Protein AF-I5C5Y7-F1 (afdb_monomer)

Radius of gyration: 15.21 Å; Cα contacts (8 Å, |Δi|>4): 151; chains: 1; bounding box: 32×43×34 Å

Organism: NCBI:txid1189621

pLDDT: mean 84.7, std 16.78, range [41.16, 98.12]

Nearest PDB structures (foldseek):
  1nxo-assembly1_A-2  TM=5.386E-01  e=8.782E-01  Streptococcus pneumoniae TIGR4
  7x99-assembly2_B  TM=4.545E-01  e=1.915E+00  Psychrobacter sp. PAMC 21119
  3l8u-assembly1_A  TM=3.519E-01  e=1.215E+00  Streptococcus mutans UA159
  7u35-assembly2_B  TM=3.098E-01  e=4.755E+00  Pseudomonas aeruginosa PAO1

Solvent-accessible surface area (backbone atoms only — not comparable to full-atom values): 6332 Å² total; per-residue (Å²): 135,61,56,32,32,35,36,39,31,55,55,54,42,67,68,54,52,53,47,42,62,62,39,49,82,69,24,51,38,38,37,40,15,47,34,58,70,62,93,92,52,64,75,87,51,63,63,88,55,68,94,49,33,47,60,45,82,78,40,44,82,37,98,84,74,43,68,48,49,91,57,50,67,61,53,49,60,71,69,59,54,77,39,81,42,86,42,70,90,85,72,82,64,66,65,55,64,81,77,62,79,69,87,123

Structure (mmCIF, N/CA/C/O backbone):
data_AF-I5C5Y7-F1
#
_entry.id   AF-I5C5Y7-F1
#
loop_
_atom_site.group_PDB
_atom_site.id
_atom_site.type_symbol
_atom_site.label_atom_id
_atom_site.label_alt_id
_atom_site.label_comp_id
_atom_site.label_asym_id
_atom_site.label_entity_id
_atom_site.label_seq_id
_atom_site.pdbx_PDB_ins_code
_atom_site.Cartn_x
_atom_site.Cartn_y
_atom_site.Cartn_z
_atom_site.occupancy
_atom_site.B_iso_or_equiv
_atom_site.auth_seq_id
_atom_site.auth_comp_id
_atom_site.auth_asym_id
_atom_site.auth_atom_id
_atom_site.pdbx_PDB_model_num
ATOM 1 N N . MET A 1 1 ? -16.618 1.586 16.980 1.00 82.56 1 MET A N 1
ATOM 2 C CA . MET A 1 1 ? -15.945 1.151 15.734 1.00 82.56 1 MET A CA 1
ATOM 3 C C . MET A 1 1 ? -14.478 1.531 15.827 1.00 82.56 1 MET A C 1
ATOM 5 O O . MET A 1 1 ? -14.187 2.527 16.478 1.00 82.56 1 MET A O 1
ATOM 9 N N . ARG A 1 2 ? -13.569 0.732 15.257 1.00 94.38 2 ARG A N 1
ATOM 10 C CA . ARG A 1 2 ? -12.152 1.117 15.148 1.00 94.38 2 ARG A CA 1
ATOM 11 C C . ARG A 1 2 ? -11.988 2.077 13.958 1.00 94.38 2 ARG A C 1
ATOM 13 O O . ARG A 1 2 ? -12.730 1.894 12.995 1.00 94.38 2 ARG A O 1
ATOM 20 N N . PRO A 1 3 ? -11.071 3.060 14.001 1.00 97.38 3 PRO 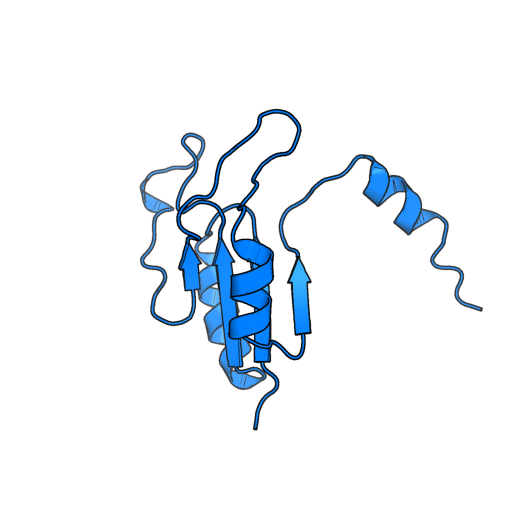A N 1
ATOM 21 C CA . PRO A 1 3 ? -10.837 3.937 12.856 1.00 97.38 3 PRO A CA 1
ATOM 22 C C . PRO A 1 3 ? -10.319 3.144 11.650 1.00 97.38 3 PRO A C 1
ATOM 24 O O . PRO A 1 3 ? -9.539 2.200 11.820 1.00 97.38 3 PRO A O 1
ATOM 27 N N . LYS A 1 4 ? -10.727 3.535 10.444 1.00 98.00 4 LYS A N 1
ATOM 28 C CA . LYS A 1 4 ? -10.239 2.990 9.178 1.00 98.00 4 LYS A CA 1
ATOM 29 C C . LYS A 1 4 ? -8.880 3.584 8.840 1.00 98.00 4 LYS A C 1
ATOM 31 O O . LYS A 1 4 ? -8.745 4.793 8.653 1.00 98.00 4 LYS A O 1
ATOM 36 N N . LEU A 1 5 ? -7.876 2.727 8.728 1.00 97.62 5 LEU A N 1
ATOM 37 C CA . LEU A 1 5 ? -6.513 3.120 8.392 1.00 97.62 5 LEU A CA 1
ATOM 38 C C . LEU A 1 5 ? -6.170 2.609 6.997 1.00 97.62 5 LEU A C 1
ATOM 40 O O . LEU A 1 5 ? -6.310 1.422 6.723 1.00 97.62 5 LEU A O 1
ATOM 44 N N . LEU A 1 6 ? -5.674 3.483 6.131 1.00 97.25 6 LEU A N 1
ATOM 45 C CA . LEU A 1 6 ? -5.164 3.101 4.824 1.00 97.25 6 LEU A CA 1
ATOM 46 C C . LEU A 1 6 ? -3.669 3.384 4.729 1.00 97.25 6 LEU A C 1
ATOM 48 O O . LEU A 1 6 ? -3.245 4.530 4.840 1.00 97.25 6 LEU A O 1
ATOM 52 N N . PHE A 1 7 ? -2.871 2.357 4.460 1.00 95.31 7 PHE A N 1
ATOM 53 C CA . PHE A 1 7 ? -1.472 2.506 4.073 1.00 95.31 7 PHE A CA 1
ATOM 54 C C . PHE A 1 7 ? -1.344 2.350 2.558 1.00 95.31 7 PHE A C 1
ATOM 56 O O . PHE A 1 7 ? -1.835 1.373 2.006 1.00 95.31 7 PHE A O 1
ATOM 63 N N . ILE A 1 8 ? -0.651 3.258 1.881 1.00 93.38 8 ILE A N 1
ATOM 64 C CA . ILE A 1 8 ? -0.352 3.144 0.445 1.00 93.38 8 ILE A CA 1
ATOM 65 C C . ILE A 1 8 ? 1.158 3.039 0.313 1.00 93.38 8 ILE A C 1
ATOM 67 O O . ILE A 1 8 ? 1.848 3.905 0.828 1.00 93.38 8 ILE A O 1
ATOM 71 N N . ASN A 1 9 ? 1.695 2.003 -0.326 1.00 90.62 9 ASN A N 1
ATOM 72 C CA . ASN A 1 9 ? 3.140 1.799 -0.428 1.00 90.62 9 ASN A CA 1
ATOM 73 C C . ASN A 1 9 ? 3.578 1.330 -1.825 1.00 90.62 9 ASN A C 1
ATOM 75 O O . ASN A 1 9 ? 2.777 0.828 -2.605 1.00 90.62 9 ASN A O 1
ATOM 79 N N . ASN A 1 10 ? 4.863 1.475 -2.157 1.00 89.38 10 ASN A N 1
ATOM 80 C CA . ASN A 1 10 ? 5.403 1.098 -3.469 1.00 89.38 10 ASN A CA 1
ATOM 81 C C . ASN A 1 10 ? 5.202 -0.394 -3.798 1.00 89.38 10 ASN A C 1
ATOM 83 O O . ASN A 1 10 ? 4.601 -0.730 -4.812 1.00 89.38 10 ASN A O 1
ATOM 87 N N . MET A 1 11 ? 5.667 -1.287 -2.928 1.00 90.38 11 MET A N 1
ATOM 88 C CA . MET A 1 11 ? 5.686 -2.729 -3.161 1.00 90.38 11 MET A CA 1
ATOM 89 C C . MET A 1 11 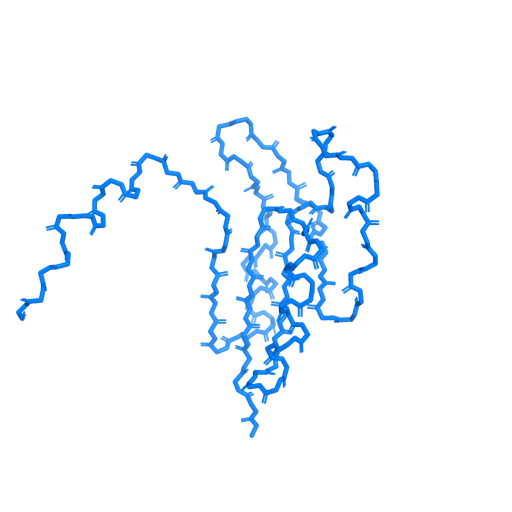? 5.322 -3.468 -1.882 1.00 90.38 11 MET A C 1
ATOM 91 O O . MET A 1 11 ? 5.694 -3.029 -0.791 1.00 90.38 11 MET A O 1
ATOM 95 N N . ALA A 1 12 ? 4.634 -4.600 -2.016 1.00 90.62 12 ALA A N 1
ATOM 96 C CA . ALA A 1 12 ? 4.347 -5.465 -0.884 1.00 90.62 12 ALA A CA 1
ATOM 97 C C . ALA A 1 12 ? 5.630 -6.088 -0.315 1.00 90.62 12 ALA A C 1
ATOM 99 O O . ALA A 1 12 ? 6.465 -6.643 -1.033 1.00 90.62 12 ALA A O 1
ATOM 100 N N . ALA A 1 13 ? 5.771 -6.049 1.008 1.00 89.19 13 ALA A N 1
ATOM 101 C CA . ALA A 1 13 ? 6.805 -6.799 1.702 1.00 89.19 13 ALA A CA 1
ATOM 102 C C . ALA A 1 13 ? 6.222 -7.682 2.812 1.00 89.19 13 ALA A C 1
ATOM 104 O O . ALA A 1 13 ? 5.265 -7.275 3.475 1.00 89.19 13 ALA A O 1
ATOM 105 N N . PRO A 1 14 ? 6.825 -8.857 3.088 1.00 91.38 14 PRO A N 1
ATOM 106 C CA . PRO A 1 14 ? 6.358 -9.779 4.120 1.00 91.38 14 PRO A CA 1
ATOM 107 C C . PRO A 1 14 ? 6.064 -9.136 5.474 1.00 91.38 14 PRO A C 1
ATOM 109 O O . PRO A 1 14 ? 5.063 -9.439 6.120 1.00 91.38 14 PRO A O 1
ATOM 112 N N . TYR A 1 15 ? 6.937 -8.229 5.912 1.00 91.12 15 TYR A N 1
ATOM 113 C CA . TYR A 1 15 ? 6.777 -7.536 7.185 1.00 91.12 15 TYR A CA 1
ATOM 114 C C . TYR A 1 15 ? 5.636 -6.513 7.157 1.00 91.12 15 TYR A C 1
ATOM 116 O O . TYR A 1 15 ? 5.020 -6.290 8.191 1.00 91.12 15 TYR A O 1
ATOM 124 N N . GLN A 1 16 ? 5.319 -5.924 5.999 1.00 92.44 16 GLN A N 1
ATOM 125 C CA . GLN A 1 16 ? 4.201 -4.988 5.858 1.00 92.44 16 GLN A CA 1
ATOM 126 C C . GLN A 1 16 ? 2.871 -5.720 5.932 1.00 92.44 16 GLN A C 1
ATOM 128 O O . GLN A 1 16 ? 1.994 -5.289 6.668 1.00 92.44 16 GLN A O 1
ATOM 133 N N . VAL A 1 17 ? 2.761 -6.879 5.276 1.00 94.00 17 VAL A N 1
ATOM 134 C CA . VAL A 1 17 ? 1.576 -7.739 5.401 1.00 94.00 17 VAL A CA 1
ATOM 135 C C . VAL A 1 17 ? 1.370 -8.130 6.868 1.00 94.00 17 VAL A C 1
ATOM 137 O O . VAL A 1 17 ? 0.303 -7.892 7.428 1.00 94.00 17 VAL A O 1
ATOM 140 N N . LYS A 1 18 ? 2.416 -8.617 7.553 1.00 94.94 18 LYS A N 1
ATOM 141 C CA . LYS A 1 18 ? 2.347 -8.921 8.997 1.00 94.94 18 LYS A CA 1
ATOM 142 C C . LYS A 1 18 ? 1.961 -7.702 9.841 1.00 94.94 18 LYS A C 1
ATOM 144 O O . LYS A 1 18 ? 1.167 -7.830 10.771 1.00 94.94 18 LYS A O 1
ATOM 149 N N . PHE A 1 19 ? 2.504 -6.529 9.521 1.00 94.88 19 PHE A N 1
ATOM 150 C CA . PHE A 1 19 ? 2.192 -5.287 10.221 1.00 94.88 19 PHE A CA 1
ATOM 151 C C . PHE A 1 19 ? 0.727 -4.873 10.025 1.00 94.88 19 PHE A C 1
ATOM 153 O O . PHE A 1 19 ? 0.071 -4.529 11.002 1.00 94.88 19 PHE A O 1
ATOM 160 N N . CYS A 1 20 ? 0.180 -4.999 8.812 1.00 96.06 20 CYS A N 1
ATOM 161 C CA . CYS A 1 20 ? -1.236 -4.757 8.527 1.00 96.06 20 CYS A CA 1
ATOM 162 C C . CYS A 1 20 ? -2.149 -5.591 9.434 1.00 96.06 20 CYS A C 1
ATOM 164 O O . CYS A 1 20 ? -3.072 -5.056 10.049 1.00 96.06 20 CYS A O 1
ATOM 166 N N . TYR A 1 21 ? -1.852 -6.884 9.584 1.00 97.00 21 TYR A N 1
ATOM 167 C CA . TYR A 1 21 ? -2.624 -7.768 10.458 1.00 97.00 21 TYR A CA 1
ATOM 168 C C . TYR A 1 21 ? -2.446 -7.444 11.946 1.00 97.00 21 TYR A C 1
ATOM 170 O O . TYR A 1 21 ? -3.413 -7.488 12.704 1.00 97.00 21 TYR A O 1
ATOM 178 N N . ALA A 1 22 ? -1.246 -7.044 12.375 1.00 97.19 22 ALA A N 1
ATOM 179 C CA . ALA A 1 22 ? -1.023 -6.588 13.747 1.00 97.19 22 ALA A CA 1
ATOM 180 C C . ALA A 1 22 ? -1.822 -5.309 14.079 1.00 97.19 22 ALA A C 1
ATOM 182 O O . ALA A 1 22 ? -2.308 -5.153 15.202 1.00 97.19 22 ALA A O 1
ATOM 183 N N . LEU A 1 23 ? -2.004 -4.413 13.101 1.00 96.81 23 LEU A N 1
ATOM 184 C CA . LEU A 1 23 ? -2.773 -3.176 13.258 1.00 96.81 23 LEU A CA 1
ATOM 185 C C . LEU A 1 23 ? -4.278 -3.408 13.421 1.00 96.81 23 LEU A C 1
ATOM 187 O O . LEU A 1 23 ? -4.941 -2.548 14.000 1.00 96.81 23 LEU A O 1
ATOM 191 N N . GLN A 1 24 ? -4.813 -4.566 13.014 1.00 97.25 24 GLN A N 1
ATOM 192 C CA . GLN A 1 24 ? -6.247 -4.882 13.135 1.00 97.25 24 GLN A CA 1
ATOM 193 C C . GLN A 1 24 ? -6.757 -4.852 14.585 1.00 97.25 24 GLN A C 1
ATOM 195 O O . GLN A 1 24 ? -7.952 -4.689 14.830 1.00 97.25 24 GLN A O 1
ATOM 200 N N . LYS A 1 25 ? -5.856 -4.980 15.571 1.00 96.94 25 LYS A N 1
ATOM 201 C CA . LYS A 1 25 ? -6.182 -4.814 16.995 1.00 96.94 25 LYS A CA 1
ATOM 202 C C . LYS A 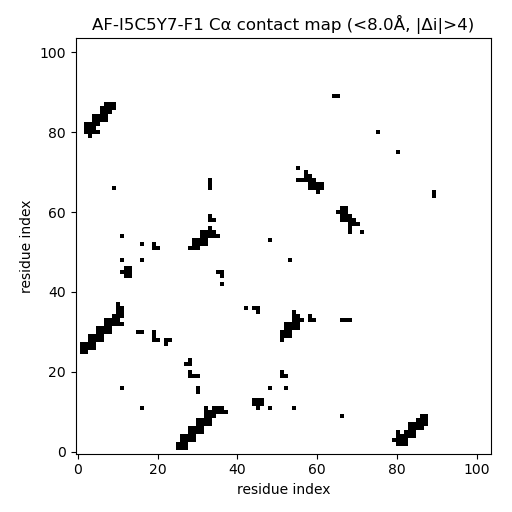1 25 ? -6.648 -3.389 17.328 1.00 96.94 25 LYS A C 1
A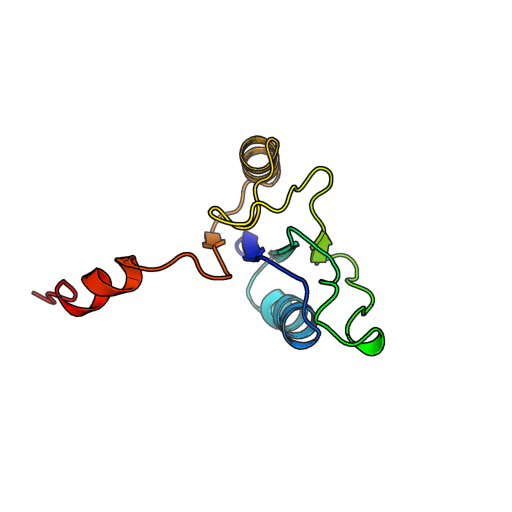TOM 204 O O . LYS A 1 25 ? -7.441 -3.211 18.250 1.00 96.94 25 LYS A O 1
ATOM 209 N N . TYR A 1 26 ? -6.165 -2.392 16.589 1.00 97.25 26 TYR A N 1
ATOM 210 C CA . TYR A 1 26 ? -6.354 -0.967 16.876 1.00 97.25 26 TYR A CA 1
ATOM 211 C C . TYR A 1 26 ? -7.170 -0.242 15.798 1.00 97.25 26 TYR A C 1
ATOM 213 O O . TYR A 1 26 ? -7.916 0.679 16.118 1.00 97.25 26 TYR A O 1
ATOM 221 N N . PHE A 1 27 ? -7.096 -0.711 14.551 1.00 98.12 27 PHE A N 1
ATOM 222 C CA . PHE A 1 27 ? -7.716 -0.107 13.370 1.00 98.12 27 PHE A CA 1
ATOM 223 C C . PHE A 1 27 ? -8.508 -1.144 12.562 1.00 98.12 27 PHE A C 1
ATOM 225 O O . PHE A 1 27 ? -8.371 -2.347 12.780 1.00 98.12 27 PHE A O 1
ATOM 232 N N . ASP A 1 28 ? -9.346 -0.687 11.637 1.00 97.50 28 ASP A N 1
ATOM 233 C CA . ASP A 1 28 ? -9.707 -1.467 10.447 1.00 97.50 28 ASP A CA 1
ATOM 234 C C . ASP A 1 28 ? -8.725 -1.060 9.345 1.00 97.50 28 ASP A C 1
ATOM 236 O O . ASP A 1 28 ? -8.888 -0.023 8.700 1.00 97.50 28 ASP A O 1
ATOM 240 N N . ALA A 1 29 ? -7.595 -1.767 9.271 1.00 97.38 29 ALA A N 1
ATOM 241 C CA . ALA A 1 29 ? -6.472 -1.343 8.443 1.00 97.38 29 ALA A CA 1
ATOM 242 C C . ALA A 1 29 ? -6.457 -2.060 7.090 1.00 97.38 29 ALA A C 1
ATOM 244 O O . ALA A 1 29 ? -6.625 -3.276 7.034 1.00 97.38 29 ALA A O 1
ATOM 245 N N . GLU A 1 30 ? -6.140 -1.328 6.028 1.00 97.69 30 GLU A N 1
ATOM 246 C CA . GLU A 1 30 ? -5.770 -1.893 4.734 1.00 97.69 30 GLU A CA 1
ATOM 247 C C . GLU A 1 30 ? -4.396 -1.391 4.285 1.00 97.69 30 GLU A C 1
ATOM 249 O O . GLU A 1 30 ? -3.998 -0.262 4.586 1.00 97.69 30 GLU A O 1
ATOM 254 N N . MET A 1 31 ? -3.655 -2.233 3.560 1.00 96.38 31 MET A N 1
ATOM 255 C CA . MET A 1 31 ? -2.426 -1.830 2.869 1.00 96.38 31 MET A CA 1
ATOM 256 C C . MET A 1 31 ? -2.539 -2.039 1.367 1.00 96.38 31 MET A C 1
ATOM 258 O O . MET A 1 31 ? -2.743 -3.154 0.886 1.00 96.38 31 MET A O 1
ATOM 262 N N . TRP A 1 32 ? -2.391 -0.958 0.617 1.00 96.06 32 TRP A N 1
ATOM 263 C CA . TRP A 1 32 ? -2.442 -0.951 -0.834 1.00 96.06 32 TRP A CA 1
ATOM 264 C C . TRP A 1 32 ? -1.040 -0.763 -1.394 1.00 96.06 32 TRP A C 1
ATOM 266 O O . TRP A 1 32 ? -0.291 0.107 -0.949 1.00 96.06 32 TRP A O 1
ATOM 276 N N . PHE A 1 33 ? -0.687 -1.577 -2.380 1.00 93.69 33 PHE A N 1
ATOM 277 C CA . PHE A 1 33 ? 0.628 -1.563 -3.006 1.00 93.69 33 PHE A CA 1
ATOM 278 C C . PHE A 1 33 ? 0.520 -1.233 -4.489 1.00 93.69 33 PHE A C 1
ATOM 280 O O . PHE A 1 33 ? -0.401 -1.704 -5.146 1.00 93.69 33 PHE A O 1
ATOM 287 N N . TYR A 1 34 ? 1.460 -0.476 -5.050 1.00 92.88 34 TYR A N 1
ATOM 288 C CA . TYR A 1 34 ? 1.479 -0.252 -6.501 1.00 92.88 34 TYR A CA 1
ATOM 289 C C . TYR A 1 34 ? 1.977 -1.471 -7.282 1.00 92.88 34 TYR A C 1
ATOM 291 O O . TYR A 1 34 ? 1.585 -1.679 -8.425 1.00 92.88 34 TYR A O 1
ATOM 299 N N . THR A 1 35 ? 2.820 -2.302 -6.672 1.00 91.06 35 THR A N 1
ATOM 300 C CA . THR A 1 35 ? 3.261 -3.570 -7.258 1.00 91.06 35 THR A CA 1
ATOM 301 C C . THR A 1 35 ? 3.324 -4.681 -6.214 1.00 91.06 35 THR A C 1
ATOM 303 O O . THR A 1 35 ? 3.497 -4.435 -5.017 1.00 91.06 35 THR A O 1
ATOM 306 N N . HIS A 1 36 ? 3.197 -5.931 -6.659 1.00 86.81 36 HIS A N 1
ATOM 307 C CA . HIS A 1 36 ? 3.379 -7.090 -5.783 1.00 86.81 36 HIS A CA 1
ATOM 308 C C . HIS A 1 36 ? 4.859 -7.344 -5.509 1.00 86.81 36 HIS A C 1
ATOM 310 O O . HIS A 1 36 ? 5.265 -7.494 -4.360 1.00 86.81 36 HIS A O 1
ATOM 316 N N . LEU A 1 37 ? 5.657 -7.391 -6.577 1.00 88.06 37 LEU A N 1
ATOM 317 C CA . LEU A 1 37 ? 7.059 -7.767 -6.537 1.00 88.06 37 LEU A CA 1
ATOM 318 C C . LEU A 1 37 ? 7.807 -7.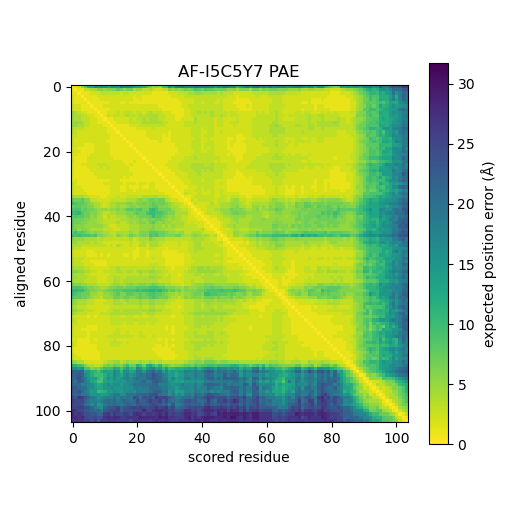075 -7.679 1.00 88.06 37 LEU A C 1
ATOM 320 O O . LEU A 1 37 ? 7.471 -7.247 -8.848 1.00 88.06 37 LEU A O 1
ATOM 324 N N . GLU A 1 38 ? 8.848 -6.321 -7.345 1.00 83.50 38 GLU A N 1
ATOM 325 C CA . GLU A 1 38 ? 9.786 -5.793 -8.334 1.00 83.50 38 GLU A CA 1
ATOM 326 C C . GLU A 1 38 ? 10.790 -6.863 -8.781 1.00 83.50 38 GLU A C 1
ATOM 328 O O . GLU A 1 38 ? 11.159 -7.759 -8.020 1.00 83.50 38 GLU A O 1
ATOM 333 N N . SER A 1 39 ? 11.305 -6.735 -10.007 1.00 82.00 39 SER A N 1
ATOM 334 C CA . SER A 1 39 ? 12.294 -7.662 -10.584 1.00 82.00 39 SER A CA 1
ATOM 335 C C . SER A 1 39 ? 13.605 -7.749 -9.790 1.00 82.00 39 SER A C 1
ATOM 337 O O . SER A 1 39 ? 14.333 -8.731 -9.899 1.00 82.00 39 SER A O 1
ATOM 339 N N . ASN A 1 40 ? 13.897 -6.739 -8.970 1.00 83.62 40 ASN A N 1
ATOM 340 C CA . ASN A 1 40 ? 15.067 -6.663 -8.095 1.00 83.62 40 ASN A CA 1
ATOM 341 C C . ASN A 1 40 ? 14.879 -7.405 -6.752 1.00 83.62 40 ASN A C 1
ATOM 343 O O . ASN A 1 40 ? 15.736 -7.292 -5.870 1.00 83.62 40 ASN A O 1
ATOM 347 N N . ARG A 1 41 ? 13.753 -8.099 -6.540 1.00 84.94 41 ARG A N 1
ATOM 348 C CA . ARG A 1 41 ? 13.485 -8.873 -5.324 1.00 84.94 41 ARG A CA 1
ATOM 349 C C . ARG A 1 41 ? 13.470 -10.377 -5.599 1.00 84.94 41 ARG A C 1
ATOM 351 O O . ARG A 1 41 ? 13.046 -10.815 -6.667 1.00 84.94 41 ARG A O 1
ATOM 358 N N . PRO A 1 42 ? 13.892 -11.201 -4.624 1.00 88.94 42 PRO A N 1
ATOM 359 C CA . PRO A 1 42 ? 13.787 -12.648 -4.747 1.00 88.94 42 PRO A CA 1
ATOM 360 C C . PRO A 1 42 ? 12.331 -13.110 -4.864 1.00 88.94 42 PRO A C 1
ATOM 362 O O . PRO A 1 42 ? 11.453 -12.585 -4.185 1.00 88.94 42 PRO A O 1
ATOM 365 N N . LYS A 1 43 ? 12.076 -14.162 -5.650 1.00 87.81 43 LYS A N 1
ATOM 366 C CA . LYS A 1 43 ? 10.717 -14.702 -5.857 1.00 87.81 43 LYS A CA 1
ATOM 367 C C . LYS A 1 43 ? 10.007 -15.106 -4.559 1.00 87.81 43 LYS A C 1
ATOM 369 O O . LYS A 1 43 ? 8.798 -14.952 -4.464 1.00 87.81 43 LYS A O 1
ATOM 374 N N . TRP A 1 44 ? 10.747 -15.570 -3.548 1.00 85.50 44 TRP A N 1
ATOM 375 C CA . TRP A 1 44 ? 10.192 -15.946 -2.238 1.00 85.50 44 TRP A CA 1
ATOM 376 C C . TRP A 1 44 ? 9.620 -14.762 -1.442 1.00 85.50 44 TRP A C 1
ATOM 378 O O . TRP A 1 44 ? 8.981 -14.956 -0.412 1.00 85.50 44 TRP A O 1
ATOM 388 N N . TRP A 1 45 ? 9.841 -13.533 -1.90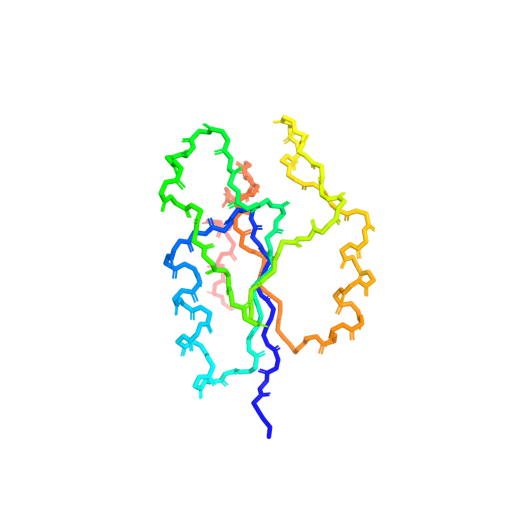8 1.00 87.25 45 TRP A N 1
ATOM 389 C CA . TRP A 1 45 ? 9.276 -12.318 -1.332 1.00 87.25 45 TRP A CA 1
ATOM 390 C C . TRP A 1 45 ? 7.808 -12.106 -1.732 1.00 87.25 45 TRP A C 1
ATOM 392 O O . TRP A 1 45 ? 7.081 -11.399 -1.032 1.00 87.25 45 TRP A O 1
ATOM 402 N N . ALA A 1 46 ? 7.355 -12.735 -2.824 1.00 85.06 46 ALA A N 1
ATOM 403 C CA . ALA A 1 46 ? 5.954 -12.743 -3.230 1.00 85.06 46 ALA A CA 1
ATOM 404 C C . ALA A 1 46 ? 5.149 -13.669 -2.309 1.00 85.06 46 ALA A C 1
ATOM 406 O O . ALA A 1 46 ? 4.976 -14.858 -2.572 1.00 85.06 46 ALA A O 1
ATOM 407 N N . LEU A 1 47 ? 4.678 -13.111 -1.197 1.00 83.12 47 LEU A N 1
ATOM 408 C CA . LEU A 1 47 ? 3.783 -13.798 -0.274 1.00 83.12 47 LEU A CA 1
ATOM 409 C C . LEU A 1 47 ? 2.310 -13.535 -0.620 1.00 83.12 47 LEU A C 1
ATOM 411 O O . LEU A 1 47 ? 2.000 -12.500 -1.225 1.00 83.12 47 LEU A O 1
ATOM 415 N N . PRO A 1 48 ? 1.397 -14.427 -0.189 1.00 89.88 48 PRO A N 1
ATOM 416 C CA . PRO A 1 48 ? -0.033 -14.146 -0.189 1.00 89.88 48 PRO A CA 1
ATOM 417 C C . PRO A 1 48 ? -0.329 -12.890 0.636 1.00 89.88 48 PRO A C 1
ATOM 419 O O . PRO A 1 48 ? 0.148 -12.754 1.763 1.00 89.88 48 PRO A O 1
ATOM 422 N N . LEU A 1 49 ? -1.116 -11.975 0.071 1.00 92.44 49 LEU A N 1
ATOM 423 C CA . LEU A 1 49 ? -1.450 -10.700 0.710 1.00 92.44 49 LEU A CA 1
ATOM 424 C C . LEU A 1 49 ? -2.602 -10.822 1.721 1.00 92.44 49 LEU A C 1
ATOM 426 O O . LEU A 1 49 ? -2.670 -10.044 2.668 1.00 92.44 49 LEU A O 1
ATOM 430 N N . GLY A 1 50 ? -3.465 -11.827 1.561 1.00 93.88 50 GLY A N 1
ATOM 431 C CA . GLY A 1 50 ? -4.662 -11.990 2.383 1.00 93.88 50 GLY A CA 1
ATOM 432 C C . GLY A 1 50 ? -5.777 -11.011 2.001 1.00 93.88 50 GLY A C 1
ATOM 433 O O . GLY A 1 50 ? -5.819 -10.525 0.876 1.00 93.88 50 GLY A O 1
ATOM 434 N N . ASP A 1 51 ? -6.697 -10.757 2.929 1.00 96.31 51 ASP A N 1
ATOM 435 C CA . ASP A 1 51 ? -7.918 -9.956 2.743 1.00 96.31 51 ASP A CA 1
ATOM 436 C C . ASP A 1 51 ? -7.765 -8.473 3.119 1.00 96.31 51 ASP A C 1
ATOM 438 O O . ASP A 1 51 ? -8.629 -7.664 2.798 1.00 96.31 51 ASP A O 1
ATOM 442 N N . LYS A 1 52 ? -6.671 -8.105 3.798 1.00 97.19 52 LYS A N 1
ATOM 443 C CA . LYS A 1 52 ? -6.399 -6.724 4.246 1.00 97.19 52 LYS A CA 1
ATOM 444 C C . LYS A 1 52 ? -5.317 -6.015 3.441 1.00 97.19 52 LYS A C 1
ATOM 446 O O . LYS A 1 52 ? -5.015 -4.849 3.681 1.00 97.19 52 LYS A O 1
ATOM 451 N N . CYS A 1 53 ? -4.701 -6.708 2.493 1.00 96.38 53 CYS A N 1
ATOM 452 C CA . CYS A 1 53 ? -3.660 -6.151 1.646 1.00 96.38 53 CYS A CA 1
ATOM 453 C C . CYS A 1 53 ? -4.000 -6.395 0.177 1.00 96.38 53 CYS A C 1
ATOM 455 O O . CYS A 1 53 ? -4.397 -7.499 -0.186 1.00 96.38 53 CYS A O 1
ATOM 457 N N . ARG A 1 54 ? -3.787 -5.398 -0.686 1.00 95.75 54 ARG A N 1
ATOM 458 C CA . ARG A 1 54 ? -4.039 -5.528 -2.129 1.00 95.75 54 ARG A CA 1
ATOM 459 C C . ARG A 1 54 ? -2.992 -4.819 -2.970 1.00 95.75 54 ARG A C 1
ATOM 461 O O . ARG A 1 54 ? -2.377 -3.854 -2.523 1.00 95.75 54 ARG A O 1
ATOM 468 N N . VAL A 1 55 ? -2.821 -5.281 -4.203 1.00 94.88 55 VAL A N 1
ATOM 469 C CA . VAL A 1 55 ? -2.083 -4.545 -5.235 1.00 94.88 55 VAL A CA 1
ATOM 470 C C . VAL A 1 55 ? -3.088 -3.751 -6.053 1.00 94.88 55 VAL A C 1
ATOM 472 O O . VAL A 1 55 ? -4.132 -4.270 -6.433 1.00 94.88 55 VAL A O 1
ATOM 475 N N . LEU A 1 56 ? -2.785 -2.484 -6.294 1.00 94.19 56 LEU A N 1
ATOM 476 C CA . LEU A 1 56 ? -3.607 -1.589 -7.085 1.00 94.19 56 LEU A CA 1
ATOM 477 C C . LEU A 1 56 ? -3.455 -1.928 -8.565 1.00 94.19 56 LEU A C 1
ATOM 479 O O . LEU A 1 56 ? -2.381 -1.755 -9.151 1.00 94.19 56 LEU A O 1
ATOM 483 N N . GLU A 1 57 ? -4.548 -2.373 -9.171 1.00 92.69 57 GLU A N 1
ATOM 484 C CA . GLU A 1 57 ? -4.622 -2.621 -10.606 1.00 92.69 57 GLU A CA 1
ATOM 485 C C . GLU A 1 57 ? -4.416 -1.326 -11.404 1.00 92.69 57 GLU A C 1
ATOM 487 O O . GLU A 1 57 ? -4.819 -0.239 -10.984 1.00 92.69 57 GLU A O 1
ATOM 492 N N . GLY A 1 58 ? -3.756 -1.432 -12.560 1.00 90.19 58 GLY A N 1
ATOM 493 C CA . GLY A 1 58 ? -3.472 -0.282 -13.429 1.00 90.19 58 GLY A CA 1
ATOM 494 C C . GLY A 1 58 ? -2.326 0.622 -12.956 1.00 90.19 58 GLY A C 1
ATOM 495 O O . GLY A 1 58 ? -2.120 1.698 -13.518 1.00 90.19 58 GLY A O 1
ATOM 496 N N . SER A 1 59 ? -1.563 0.211 -11.941 1.00 91.75 59 SER A N 1
ATOM 497 C CA . SER A 1 59 ? -0.373 0.948 -11.511 1.00 91.75 59 SER A CA 1
ATOM 498 C C . SER A 1 59 ? 0.737 0.875 -12.561 1.00 91.75 59 SER A C 1
ATOM 500 O O . SER A 1 59 ? 1.021 -0.189 -13.105 1.00 91.75 59 SER A O 1
ATOM 502 N N . THR A 1 60 ? 1.396 2.002 -12.824 1.00 90.38 60 THR A N 1
ATOM 503 C CA . THR A 1 60 ? 2.501 2.105 -13.791 1.00 90.38 60 THR A CA 1
ATOM 504 C C . THR A 1 60 ? 3.749 2.635 -13.102 1.00 90.38 60 THR A C 1
ATOM 506 O O . THR A 1 60 ? 3.674 3.642 -12.394 1.00 90.38 60 THR A O 1
ATOM 509 N N . PHE A 1 61 ? 4.884 1.964 -13.317 1.00 88.00 61 PHE A N 1
ATOM 510 C CA . PHE A 1 61 ? 6.196 2.425 -12.869 1.00 88.00 61 PHE A CA 1
ATOM 511 C C . PHE A 1 61 ? 6.804 3.410 -13.871 1.00 88.00 61 PHE A C 1
ATOM 513 O O . PHE A 1 61 ? 6.869 3.138 -15.069 1.00 88.00 61 PHE A O 1
ATOM 520 N N . HIS A 1 62 ? 7.318 4.517 -13.350 1.00 85.62 62 HIS A N 1
ATOM 521 C CA . HIS A 1 62 ? 8.041 5.559 -14.063 1.00 85.62 62 HIS A CA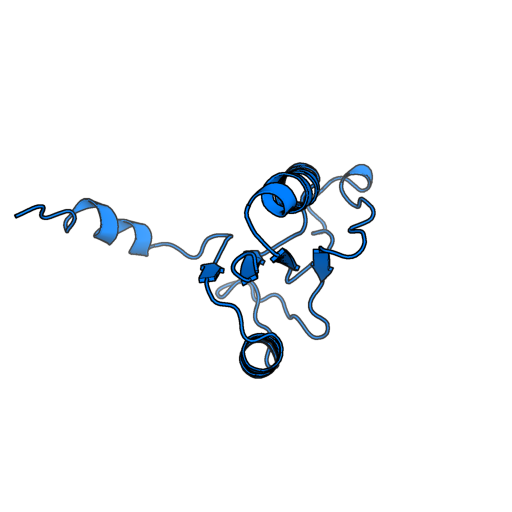 1
ATOM 522 C C . HIS A 1 62 ? 9.441 5.695 -13.460 1.00 85.62 62 HIS A C 1
ATOM 524 O O . HIS A 1 62 ? 9.560 5.848 -12.244 1.00 85.62 62 HIS A O 1
ATOM 530 N N . PRO A 1 63 ? 10.513 5.744 -14.267 1.00 80.62 63 PRO A N 1
ATOM 531 C CA . PRO A 1 63 ? 11.880 5.849 -13.750 1.00 80.62 63 PRO A CA 1
ATOM 532 C C . PRO A 1 63 ? 12.133 7.065 -12.847 1.00 80.62 63 PRO A C 1
ATOM 534 O O . PRO A 1 63 ? 12.941 6.986 -11.928 1.00 80.62 63 PRO A O 1
ATOM 537 N N . ILE A 1 64 ? 11.449 8.187 -13.109 1.00 76.69 64 ILE A N 1
ATOM 538 C CA . ILE A 1 64 ? 11.628 9.441 -12.362 1.00 76.69 64 ILE A CA 1
ATOM 539 C C . ILE A 1 64 ? 10.588 9.581 -11.259 1.00 76.69 64 ILE A C 1
ATOM 541 O O . ILE A 1 64 ? 10.963 9.938 -10.156 1.00 76.69 64 ILE A O 1
ATOM 545 N N . PHE A 1 65 ? 9.310 9.308 -11.540 1.00 72.50 65 PHE A N 1
ATOM 546 C CA . PHE A 1 65 ? 8.193 9.541 -10.612 1.00 72.50 65 PHE A CA 1
ATOM 547 C C . PHE A 1 65 ? 7.820 8.320 -9.768 1.00 72.50 65 PHE A C 1
ATOM 549 O O . PHE A 1 65 ? 6.897 8.393 -8.961 1.00 72.50 65 PHE A O 1
ATOM 556 N N . ASN A 1 66 ? 8.552 7.214 -9.923 1.00 82.75 66 ASN A N 1
ATOM 557 C CA . ASN A 1 66 ? 8.232 5.934 -9.309 1.00 82.75 66 ASN A CA 1
ATOM 558 C C . ASN A 1 66 ? 6.835 5.468 -9.761 1.00 82.75 66 ASN A C 1
ATOM 560 O O . ASN A 1 66 ? 6.535 5.530 -10.951 1.00 82.75 66 ASN A O 1
ATOM 564 N N . TYR A 1 67 ? 5.965 4.998 -8.873 1.00 87.44 67 TYR A N 1
ATOM 565 C CA . TYR A 1 67 ? 4.646 4.518 -9.278 1.00 87.44 67 TYR A CA 1
ATOM 566 C C . TYR A 1 67 ? 3.597 5.626 -9.382 1.00 87.44 67 TYR A C 1
ATOM 568 O O . TYR A 1 67 ? 3.541 6.547 -8.573 1.00 87.44 67 TYR A O 1
ATOM 576 N N . SER A 1 68 ? 2.700 5.465 -10.351 1.00 89.25 68 SER A N 1
ATOM 577 C CA . SER A 1 68 ? 1.448 6.214 -10.459 1.00 89.25 68 SER A CA 1
ATOM 578 C C . SER A 1 68 ? 0.280 5.245 -10.596 1.00 89.25 68 SER A C 1
ATOM 580 O O . SER A 1 68 ? 0.445 4.154 -11.147 1.00 89.25 68 SER A O 1
ATOM 582 N N . ASN A 1 69 ? -0.898 5.647 -10.130 1.00 92.19 69 ASN A N 1
ATOM 583 C CA . ASN A 1 69 ? -2.141 4.940 -10.404 1.00 92.19 69 ASN A CA 1
ATOM 584 C C . ASN A 1 69 ? -3.253 5.976 -10.663 1.00 92.19 69 ASN A C 1
ATOM 586 O O . ASN A 1 69 ? -3.528 6.778 -9.767 1.00 92.19 69 ASN A O 1
ATOM 590 N N . PRO A 1 70 ? -3.878 5.990 -11.855 1.00 92.31 70 PRO A N 1
ATOM 591 C CA . PRO A 1 70 ? -4.862 7.014 -12.220 1.00 92.31 70 PRO A CA 1
ATOM 592 C C . PRO A 1 70 ? -6.151 6.934 -11.391 1.00 92.31 70 PRO A C 1
ATOM 594 O O . PRO A 1 70 ? -6.839 7.937 -11.235 1.00 92.31 70 PRO A O 1
ATOM 597 N N . ASN A 1 71 ? -6.451 5.766 -10.818 1.00 92.94 71 ASN A N 1
ATOM 598 C CA . ASN A 1 71 ? -7.677 5.512 -10.066 1.00 92.94 71 ASN A CA 1
ATOM 599 C C . ASN A 1 71 ? -7.492 5.683 -8.553 1.00 92.94 71 ASN A C 1
ATOM 601 O O . ASN A 1 71 ? -8.459 5.550 -7.807 1.00 92.94 71 ASN A O 1
ATOM 605 N N . LEU A 1 72 ? -6.273 5.973 -8.076 1.00 91.00 72 LEU A N 1
ATOM 606 C CA . LEU A 1 72 ? -5.972 6.007 -6.644 1.00 91.00 72 LEU A CA 1
ATOM 607 C C . LEU A 1 72 ? -6.905 6.945 -5.874 1.00 91.00 72 LEU A C 1
ATOM 609 O O . LEU A 1 72 ? -7.389 6.577 -4.810 1.00 91.00 72 LEU A O 1
ATOM 613 N N . PHE A 1 73 ? -7.165 8.138 -6.409 1.00 91.94 73 PHE A N 1
ATOM 614 C CA . PHE A 1 73 ? -7.999 9.132 -5.737 1.00 91.94 73 PHE A CA 1
ATOM 615 C C . PHE A 1 73 ? -9.440 8.641 -5.532 1.00 91.94 73 PHE A C 1
ATOM 617 O O . PHE A 1 73 ? -9.943 8.688 -4.410 1.00 91.94 73 PHE A O 1
ATOM 624 N N . GLU A 1 74 ? -10.075 8.108 -6.579 1.00 95.12 74 GLU A N 1
ATOM 625 C CA . GLU A 1 74 ? -11.441 7.576 -6.488 1.00 95.12 74 GLU A CA 1
ATOM 626 C C . GLU A 1 74 ? -11.505 6.342 -5.582 1.00 95.12 74 GLU A C 1
ATOM 628 O O . GLU A 1 74 ? -12.398 6.248 -4.744 1.00 95.12 74 GLU A O 1
ATOM 633 N N . LEU A 1 75 ? -10.507 5.452 -5.651 1.00 94.75 75 LEU A N 1
ATOM 634 C CA . LEU A 1 75 ? -10.423 4.286 -4.767 1.00 94.75 75 LEU A CA 1
ATOM 635 C C . LEU A 1 75 ? -10.324 4.691 -3.289 1.00 94.75 75 LEU A C 1
ATOM 637 O O . LEU A 1 75 ? -10.998 4.106 -2.444 1.00 94.75 75 LEU A O 1
ATOM 641 N N . VAL A 1 76 ? -9.494 5.688 -2.959 1.00 94.31 76 VAL A N 1
ATOM 642 C CA . VAL A 1 76 ? -9.367 6.204 -1.584 1.00 94.31 76 VAL A CA 1
ATOM 643 C C . VAL A 1 76 ? -10.675 6.851 -1.128 1.00 94.31 76 VAL A C 1
ATOM 645 O O . VAL A 1 76 ? -11.096 6.635 0.008 1.00 94.31 76 VAL A O 1
ATOM 648 N N . LYS A 1 77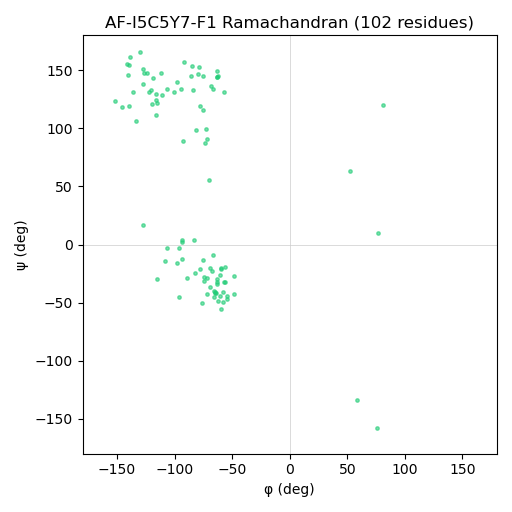 ? -11.337 7.610 -2.007 1.00 95.00 77 LYS A N 1
ATOM 649 C CA . LYS A 1 77 ? -12.623 8.256 -1.723 1.00 95.00 77 LYS A CA 1
ATOM 650 C C . LYS A 1 77 ? -13.733 7.238 -1.462 1.00 95.00 77 LYS A C 1
ATOM 652 O O . LYS A 1 77 ? -14.509 7.428 -0.531 1.00 95.00 77 LYS A O 1
ATOM 657 N N . GLU A 1 78 ? -13.783 6.158 -2.237 1.00 96.25 78 GLU A N 1
ATOM 658 C CA . GLU A 1 78 ? -14.725 5.053 -2.038 1.00 96.25 78 GLU A CA 1
ATOM 659 C C . GLU A 1 78 ? -14.455 4.308 -0.723 1.00 96.25 78 GLU A C 1
ATOM 661 O O . GLU A 1 78 ? -15.379 4.054 0.051 1.00 96.25 78 GLU A O 1
ATOM 666 N N . TYR A 1 79 ? -13.185 4.009 -0.424 1.00 96.06 79 TYR A N 1
ATOM 667 C CA . TYR A 1 79 ? -12.800 3.344 0.826 1.00 96.06 79 TYR A CA 1
ATOM 668 C C . TYR A 1 79 ? -13.130 4.185 2.072 1.00 96.06 79 TYR A C 1
ATOM 670 O O . TYR A 1 79 ? -13.494 3.638 3.124 1.00 96.06 79 TYR A O 1
ATOM 678 N N . ASN A 1 80 ? -13.051 5.513 1.930 1.00 96.88 80 ASN A N 1
ATOM 679 C CA . ASN A 1 80 ? -13.337 6.511 2.958 1.00 96.88 80 ASN A CA 1
ATOM 680 C C . ASN A 1 80 ? -12.567 6.246 4.275 1.00 96.88 80 ASN A C 1
ATOM 682 O O . ASN A 1 80 ? -13.190 5.927 5.295 1.00 96.88 80 ASN A O 1
ATOM 686 N N . PRO A 1 81 ? -11.216 6.294 4.257 1.00 96.94 81 PRO A N 1
ATOM 687 C CA . PRO A 1 81 ? -10.394 6.082 5.445 1.00 96.94 81 PRO A CA 1
ATOM 688 C C . PRO A 1 81 ? -10.413 7.293 6.382 1.00 96.94 81 PRO A C 1
ATOM 690 O O . PRO A 1 81 ? -10.359 8.435 5.933 1.00 96.94 81 PRO A O 1
ATOM 693 N N . ASP A 1 82 ? -10.364 7.038 7.688 1.00 97.88 82 ASP A N 1
ATOM 694 C CA . ASP A 1 82 ? -10.178 8.087 8.697 1.00 97.88 82 ASP A CA 1
ATOM 695 C C . ASP A 1 82 ? -8.724 8.592 8.718 1.00 97.88 82 ASP A C 1
ATOM 697 O O . ASP A 1 82 ? -8.453 9.748 9.040 1.00 97.88 82 ASP A O 1
ATOM 701 N N . ILE A 1 83 ? -7.768 7.712 8.396 1.00 96.12 83 ILE A N 1
ATOM 702 C CA . ILE A 1 83 ? -6.329 7.998 8.405 1.00 96.12 83 ILE A CA 1
ATOM 703 C C . ILE A 1 83 ? -5.689 7.408 7.148 1.00 96.12 83 ILE A C 1
ATOM 705 O O . ILE A 1 83 ? -5.863 6.225 6.855 1.00 96.12 83 ILE A O 1
ATOM 709 N N . VAL A 1 84 ? -4.881 8.206 6.446 1.00 94.62 84 VAL A N 1
ATOM 710 C CA . VAL A 1 84 ? -4.075 7.755 5.302 1.00 94.62 84 VAL A CA 1
ATOM 711 C C . VAL A 1 84 ? -2.591 7.905 5.620 1.00 94.62 84 VAL A C 1
ATOM 713 O O . VAL A 1 84 ? -2.139 8.977 6.019 1.00 94.62 84 VAL A O 1
ATOM 716 N N . ILE A 1 85 ? -1.820 6.841 5.405 1.00 91.62 85 ILE A N 1
ATOM 717 C CA . ILE A 1 85 ? -0.362 6.838 5.499 1.00 91.62 85 ILE A CA 1
ATOM 718 C C . ILE A 1 85 ? 0.221 6.532 4.120 1.00 91.62 85 ILE A C 1
ATOM 720 O O . ILE A 1 85 ? 0.128 5.412 3.617 1.00 91.62 85 ILE A O 1
ATOM 724 N N . ALA A 1 86 ? 0.866 7.528 3.520 1.00 85.94 86 ALA A N 1
ATOM 725 C CA . ALA A 1 86 ? 1.648 7.353 2.303 1.00 85.94 86 ALA A CA 1
ATOM 726 C C . ALA A 1 86 ? 3.044 6.804 2.657 1.00 85.94 86 ALA A C 1
ATOM 728 O O . ALA A 1 86 ? 3.935 7.532 3.094 1.00 85.94 86 ALA A O 1
ATOM 729 N N . GLY A 1 87 ? 3.205 5.492 2.517 1.00 74.44 87 GLY A N 1
ATOM 730 C CA . GLY A 1 87 ? 4.455 4.752 2.634 1.00 74.44 87 GLY A CA 1
ATOM 731 C C . GLY A 1 87 ? 5.269 4.725 1.345 1.00 74.44 87 GLY A C 1
ATOM 732 O O . GLY A 1 87 ? 4.726 4.765 0.246 1.00 74.44 87 GLY A O 1
ATOM 733 N N . GLY A 1 88 ? 6.587 4.574 1.486 1.00 65.56 88 GLY A N 1
ATOM 734 C CA . GLY A 1 88 ? 7.477 4.382 0.340 1.00 65.56 88 GLY A CA 1
ATOM 735 C C . GLY A 1 88 ? 7.817 5.708 -0.334 1.00 65.56 88 GLY A C 1
ATOM 736 O O . GLY A 1 88 ? 6.961 6.468 -0.760 1.00 65.56 88 GLY A O 1
ATOM 737 N N . PHE A 1 89 ? 9.108 6.011 -0.353 1.00 60.47 89 PHE A N 1
ATOM 738 C CA . PHE A 1 89 ? 9.662 7.342 -0.569 1.00 60.47 89 PHE A CA 1
ATOM 739 C C . PHE A 1 89 ? 9.371 7.993 -1.934 1.00 60.47 89 PHE A C 1
ATOM 741 O O . PHE A 1 89 ? 9.453 7.342 -2.974 1.00 60.47 89 PHE A O 1
ATOM 748 N N . PHE A 1 90 ? 9.290 9.330 -1.913 1.00 51.00 90 PHE A N 1
ATOM 749 C CA . PHE A 1 90 ? 9.846 10.186 -2.963 1.00 51.00 90 PHE A CA 1
ATOM 750 C C . PHE A 1 90 ? 10.628 11.332 -2.328 1.00 51.00 90 PHE A C 1
ATOM 752 O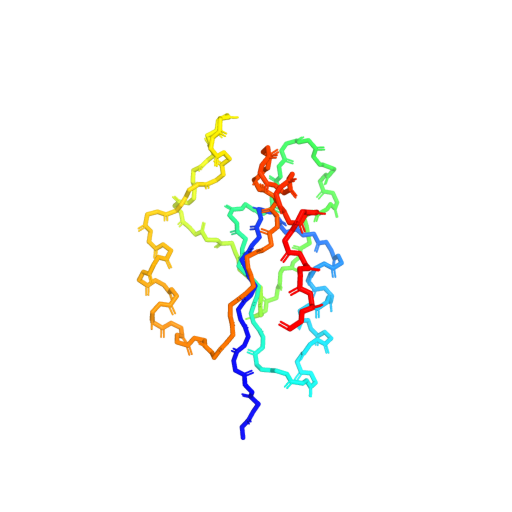 O . PHE A 1 90 ? 10.004 12.231 -1.771 1.00 51.00 90 PHE A O 1
ATOM 759 N N . PHE A 1 91 ? 11.969 11.336 -2.367 1.00 56.41 91 PHE A N 1
ATOM 760 C CA . PHE A 1 91 ? 12.701 12.453 -1.757 1.00 56.41 91 PHE A CA 1
ATOM 761 C C . PHE A 1 91 ? 13.992 12.839 -2.469 1.00 56.41 91 PHE A C 1
ATOM 763 O O . PHE A 1 91 ? 14.981 12.112 -2.452 1.00 56.41 91 PHE A O 1
ATOM 770 N N . PRO A 1 92 ? 14.003 14.088 -2.946 1.00 48.03 92 PRO A N 1
ATOM 771 C CA . PRO A 1 92 ? 15.002 15.041 -2.470 1.00 48.03 92 PRO A CA 1
ATOM 772 C C . PRO A 1 92 ? 14.521 15.822 -1.233 1.00 48.03 92 PRO A C 1
ATOM 774 O O . PRO A 1 92 ? 15.311 16.191 -0.381 1.00 48.03 92 PRO A O 1
ATOM 777 N N . SER A 1 93 ? 13.218 16.038 -1.057 1.00 41.16 93 SER A N 1
ATOM 778 C CA . SER A 1 93 ? 12.640 17.037 -0.136 1.00 41.16 93 SER A CA 1
ATOM 779 C C . SER A 1 93 ? 12.274 16.564 1.274 1.00 41.16 93 SER A C 1
ATOM 781 O O . SER A 1 93 ? 11.857 17.381 2.098 1.00 41.16 93 SER A O 1
ATOM 783 N N . GLN A 1 94 ? 12.561 15.312 1.640 1.00 50.03 94 GLN A N 1
ATOM 784 C CA . GLN A 1 94 ? 12.694 14.971 3.063 1.00 50.03 94 GLN A CA 1
ATOM 785 C C . GLN A 1 94 ? 13.755 15.872 3.719 1.00 50.03 94 GLN A C 1
ATOM 787 O O . GLN A 1 94 ? 13.727 16.079 4.930 1.00 50.03 94 GLN A O 1
ATOM 792 N N . TRP A 1 95 ? 14.634 16.478 2.903 1.00 48.50 95 TRP A N 1
ATOM 793 C CA . TRP A 1 95 ? 15.558 17.562 3.230 1.00 48.50 95 TRP A CA 1
ATOM 794 C C . TRP A 1 95 ? 14.976 18.765 3.980 1.00 48.50 95 TRP A C 1
ATOM 796 O O . TRP A 1 95 ? 15.730 19.401 4.713 1.00 48.50 95 TRP A O 1
ATOM 806 N N . ASN A 1 96 ? 13.686 19.093 3.862 1.00 44.62 96 ASN A N 1
ATOM 807 C CA . ASN A 1 96 ? 13.121 20.275 4.535 1.00 44.62 96 ASN A CA 1
ATOM 808 C C . ASN A 1 96 ? 12.404 19.961 5.857 1.00 44.62 96 ASN A C 1
ATOM 810 O O . ASN A 1 96 ? 12.254 20.853 6.692 1.00 44.62 96 ASN A O 1
ATOM 814 N N . VAL A 1 97 ? 12.061 18.692 6.113 1.00 46.62 97 VAL A N 1
ATOM 815 C CA . VAL A 1 97 ? 11.523 18.236 7.410 1.00 46.62 97 VAL A CA 1
ATOM 816 C C . VAL A 1 97 ? 12.534 18.487 8.548 1.00 46.62 97 VAL A C 1
ATOM 818 O O . VAL A 1 97 ? 12.144 18.738 9.680 1.00 46.62 97 VAL A O 1
ATOM 821 N N . LYS A 1 98 ? 13.842 18.543 8.253 1.00 44.00 98 LYS A N 1
ATOM 822 C CA . LYS A 1 98 ? 14.929 18.808 9.220 1.00 44.00 98 LYS A CA 1
ATOM 823 C C . LYS A 1 98 ? 15.084 20.270 9.674 1.00 44.00 98 LYS A C 1
ATOM 825 O O . LYS A 1 98 ? 15.825 20.512 10.621 1.00 44.00 98 LYS A O 1
ATOM 830 N N . LYS A 1 99 ? 14.450 21.243 9.006 1.00 41.56 99 LYS A N 1
ATOM 831 C CA . LYS A 1 99 ? 14.602 22.681 9.325 1.00 41.56 99 LYS A CA 1
ATOM 832 C C . LYS A 1 99 ? 13.375 23.316 9.989 1.00 41.56 99 LYS A C 1
ATOM 834 O O . LYS A 1 99 ? 13.496 24.412 10.521 1.00 41.56 99 LYS A O 1
ATOM 839 N N . MET A 1 100 ? 12.217 22.655 9.966 1.00 44.88 100 MET A N 1
ATOM 840 C CA . MET A 1 100 ? 10.929 23.240 10.376 1.00 44.88 100 MET A CA 1
ATOM 841 C C . MET A 1 100 ? 10.156 22.431 11.420 1.00 44.88 100 MET A C 1
ATOM 843 O O . MET A 1 100 ? 9.000 22.740 11.686 1.00 44.88 100 MET A O 1
ATOM 847 N N . VAL A 1 101 ? 10.792 21.488 12.122 1.00 48.78 101 VAL A N 1
ATOM 848 C CA . VAL A 1 101 ? 10.320 21.109 13.470 1.00 48.78 101 VAL A CA 1
ATOM 849 C C . VAL A 1 101 ? 10.609 22.284 14.426 1.00 48.78 101 VAL A C 1
ATOM 851 O O . VAL A 1 101 ? 11.334 22.157 15.406 1.00 48.78 101 VAL A O 1
ATOM 854 N N . GLN A 1 102 ? 10.119 23.484 14.095 1.00 50.56 102 GLN A N 1
ATOM 855 C CA . GLN A 1 102 ? 9.962 24.568 15.046 1.00 50.56 102 GLN A CA 1
ATOM 856 C C . GLN A 1 102 ? 8.793 24.164 15.932 1.00 50.56 102 GLN A C 1
ATOM 858 O O . GLN A 1 102 ? 7.633 24.426 15.638 1.00 50.56 102 GLN A O 1
ATOM 863 N N . ILE A 1 103 ? 9.133 23.479 17.017 1.00 48.75 103 ILE A N 1
ATOM 864 C CA . ILE A 1 103 ? 8.333 23.537 18.227 1.00 48.75 103 ILE A CA 1
ATOM 865 C C . ILE A 1 103 ? 8.593 24.922 18.820 1.00 48.75 103 ILE A C 1
ATOM 867 O O . ILE A 1 103 ? 9.631 25.141 19.448 1.00 48.75 103 ILE A O 1
ATOM 871 N N . LYS A 1 104 ? 7.666 25.844 18.567 1.00 42.16 104 LYS A N 1
ATOM 872 C CA . LYS A 1 104 ? 7.137 26.774 19.566 1.00 42.16 104 LYS A CA 1
ATOM 873 C C . LYS A 1 104 ? 5.657 26.977 19.295 1.00 42.16 104 LYS A C 1
ATOM 875 O O . LYS A 1 104 ? 5.334 27.347 18.148 1.00 42.16 104 LYS A O 1
#

Mean predicted aligned error: 6.83 Å

Foldseek 3Di:
DAFEEEEEEAEDFPVVLVVQVVCVVRHLYAYEYCYHDDPPDDPVRNDDSPDRYYYDPQWDQDPQPGIDHPCVVVVCVVSVGPYYHYYYDDDPPVVCVVPPPPDD

Secondary structure (DSSP, 8-state):
-PPEEEEEEEE--HHHHHHHHHHTTTSEEEEEEEES--TTS-GGG-----SSEEE-TT-EEETTTEEE-TTHHHHHHHH--SEEEE-S---STHHHHTT-----

Sequence (104 aa):
MRPKLLFINNMAAPYQVKFCYALQKYFDAEMWFYTHLESNRPKWWALPLGDKCRVLEGSTFHPIFNYSNPNLFELVKEYNPDIVIAGGFFFPSQWNVKKMVQIK